Protein AF-M1DDL9-F1 (afdb_monomer_lite)

Radius of gyration: 43.7 Å; chains: 1; bounding box: 112×45×108 Å

Secondary structure (DSSP, 8-state):
-PPPPP------------GGGPPPHHHHHHHHHHHS-HHHHHHHHTTSTT-GGGS-HHHHHHHHHHHHHHHHHHHHHHHHHHHHHHHHHHHHHHHHHHHHHHHHHHHHHHHHHHH-------------------

Structure (mmCIF, N/CA/C/O backbone):
data_AF-M1DDL9-F1
#
_entry.id   AF-M1DDL9-F1
#
loop_
_atom_site.group_PDB
_atom_site.id
_atom_site.type_symbol
_atom_site.label_atom_id
_atom_site.label_alt_id
_atom_site.label_comp_id
_atom_site.label_asym_id
_atom_site.label_entity_id
_atom_site.label_seq_id
_atom_site.pdbx_PDB_ins_code
_atom_site.Cartn_x
_atom_site.Cartn_y
_atom_site.Cartn_z
_atom_site.occupancy
_atom_site.B_iso_or_equiv
_atom_site.auth_seq_id
_atom_site.auth_comp_id
_atom_site.auth_asym_id
_atom_site.auth_atom_id
_atom_site.pdbx_PDB_model_num
ATOM 1 N N . MET A 1 1 ? 27.846 17.374 -31.571 1.00 36.69 1 MET A N 1
ATOM 2 C CA . MET A 1 1 ? 27.664 18.751 -31.069 1.00 36.69 1 MET A CA 1
ATOM 3 C C . MET A 1 1 ? 26.172 18.947 -30.885 1.00 36.69 1 MET A C 1
ATOM 5 O O . MET A 1 1 ? 25.449 18.765 -31.852 1.00 36.69 1 MET A O 1
ATOM 9 N N . LEU A 1 2 ? 25.715 19.150 -29.650 1.00 40.78 2 LEU A N 1
ATOM 10 C CA . LEU A 1 2 ? 24.317 19.473 -29.352 1.00 40.78 2 LEU A CA 1
ATOM 11 C C . LEU A 1 2 ? 24.147 20.982 -29.543 1.00 40.78 2 LEU A C 1
ATOM 13 O O . LEU A 1 2 ? 24.864 21.757 -28.913 1.00 40.78 2 LEU A O 1
ATOM 17 N N . GLU A 1 3 ? 23.252 21.373 -30.444 1.00 38.62 3 GLU A N 1
ATOM 18 C CA . GLU A 1 3 ? 22.849 22.767 -30.659 1.00 38.62 3 GLU A CA 1
ATOM 19 C C . GLU A 1 3 ? 22.204 23.336 -29.375 1.00 38.62 3 GLU A C 1
ATOM 21 O O . GLU A 1 3 ? 21.409 22.633 -28.739 1.00 38.62 3 GLU A O 1
ATOM 26 N N . PRO A 1 4 ? 22.500 24.582 -28.961 1.00 42.75 4 PRO A N 1
ATOM 27 C CA . PRO A 1 4 ? 21.857 25.185 -27.799 1.00 42.75 4 PRO A CA 1
ATOM 28 C C . PRO A 1 4 ? 20.426 25.619 -28.143 1.00 42.75 4 PRO A C 1
ATOM 30 O O . PRO A 1 4 ? 20.206 26.358 -29.101 1.00 42.75 4 PRO A O 1
ATOM 33 N N . CYS A 1 5 ? 19.447 25.210 -27.334 1.00 48.00 5 CYS A N 1
ATOM 34 C CA . CYS A 1 5 ? 18.077 25.712 -27.455 1.00 48.00 5 CYS A CA 1
ATOM 35 C C . CYS A 1 5 ? 18.017 27.223 -27.144 1.00 48.00 5 CYS A C 1
ATOM 37 O O . CYS A 1 5 ? 18.635 27.658 -26.167 1.00 48.00 5 CYS A O 1
ATOM 39 N N . PRO A 1 6 ? 17.250 28.031 -27.904 1.00 56.31 6 PRO A N 1
ATOM 40 C CA . PRO A 1 6 ? 17.093 29.451 -27.620 1.00 56.31 6 PRO A CA 1
ATOM 41 C C . PRO A 1 6 ? 16.339 29.636 -26.304 1.00 56.31 6 PRO A C 1
ATOM 43 O O . PRO A 1 6 ? 15.213 29.161 -26.146 1.00 56.31 6 PRO A O 1
ATOM 46 N N . SER A 1 7 ? 16.955 30.356 -25.370 1.00 57.72 7 SER A N 1
ATOM 47 C CA . SER A 1 7 ? 16.351 30.787 -24.114 1.00 57.72 7 SER A CA 1
ATOM 48 C C . SER A 1 7 ? 15.100 31.633 -24.384 1.00 57.72 7 SER A C 1
ATOM 50 O O . SER A 1 7 ? 15.199 32.835 -24.637 1.00 57.72 7 SER A O 1
ATOM 52 N N . HIS A 1 8 ? 13.919 31.011 -24.345 1.00 53.88 8 HIS A N 1
ATOM 53 C CA . HIS A 1 8 ? 12.653 31.736 -24.321 1.00 53.88 8 HIS A CA 1
ATOM 54 C C . HIS A 1 8 ? 12.467 32.352 -22.934 1.00 53.88 8 HIS A C 1
ATOM 56 O O . HIS A 1 8 ? 12.572 31.669 -21.915 1.00 53.88 8 HIS A O 1
ATOM 62 N N . GLY A 1 9 ? 12.234 33.664 -22.912 1.00 47.06 9 GLY A N 1
ATOM 63 C CA . GLY A 1 9 ? 12.012 34.433 -21.696 1.00 47.06 9 GLY A CA 1
ATOM 64 C C . GLY A 1 9 ? 10.867 33.862 -20.860 1.00 47.06 9 GLY A C 1
ATOM 65 O O . GLY A 1 9 ? 9.800 33.538 -21.384 1.00 47.06 9 GLY A O 1
ATOM 66 N N . MET A 1 10 ? 11.106 33.763 -19.551 1.00 51.19 10 MET A N 1
ATOM 67 C CA . MET A 1 10 ? 10.105 33.422 -18.544 1.00 51.19 10 MET A CA 1
ATOM 68 C C . MET A 1 10 ? 8.994 34.473 -18.556 1.00 51.19 10 MET A C 1
ATOM 70 O O . MET A 1 10 ? 9.119 35.544 -17.970 1.00 51.19 10 MET A O 1
ATOM 74 N N . THR A 1 11 ? 7.899 34.155 -19.236 1.00 47.28 11 THR A N 1
ATOM 75 C CA . THR A 1 11 ? 6.598 34.763 -18.973 1.00 47.28 11 THR A CA 1
ATOM 76 C C . THR A 1 11 ? 5.618 33.646 -18.670 1.00 47.28 11 THR A C 1
ATOM 78 O O . THR A 1 11 ? 5.681 32.574 -19.268 1.00 47.28 11 THR A O 1
ATOM 81 N N . ASP A 1 12 ? 4.790 33.925 -17.673 1.00 53.91 12 ASP A N 1
ATOM 82 C CA . ASP A 1 12 ? 3.895 33.065 -16.904 1.00 53.91 12 ASP A CA 1
ATOM 83 C C . ASP A 1 12 ? 2.870 32.321 -17.781 1.00 53.91 12 ASP A C 1
ATOM 85 O O . ASP A 1 12 ? 1.691 32.665 -17.869 1.00 53.91 12 ASP A O 1
ATOM 89 N N . LYS A 1 13 ? 3.348 31.318 -18.516 1.00 45.84 13 LYS A N 1
ATOM 90 C CA . LYS A 1 13 ? 2.533 30.389 -19.287 1.00 45.84 13 LYS A CA 1
ATOM 91 C C . LYS A 1 13 ? 2.699 29.018 -18.661 1.00 45.84 13 LYS A C 1
ATOM 93 O O . LYS A 1 13 ? 3.818 28.525 -18.535 1.00 45.84 13 LYS A O 1
ATOM 98 N N . VAL A 1 14 ? 1.561 28.438 -18.274 1.00 50.94 14 VAL A N 1
ATOM 99 C CA . VAL A 1 14 ? 1.378 27.009 -17.995 1.00 50.94 14 VAL A CA 1
ATOM 100 C C . VAL A 1 14 ? 2.317 26.233 -18.909 1.00 50.94 14 VAL A C 1
ATOM 102 O O . VAL A 1 14 ? 2.222 26.379 -20.127 1.00 50.94 14 VAL A O 1
ATOM 105 N N . LEU A 1 15 ? 3.270 25.511 -18.315 1.00 52.81 15 LEU A N 1
ATOM 106 C CA . LEU A 1 15 ? 4.279 24.745 -19.038 1.00 52.81 15 LEU A CA 1
ATOM 107 C C . LEU A 1 15 ? 3.561 23.749 -19.949 1.00 52.81 15 LEU A C 1
ATOM 109 O O . LEU A 1 15 ? 3.151 22.679 -19.507 1.00 52.81 15 LEU A O 1
ATOM 113 N N . GLU A 1 16 ? 3.366 24.129 -21.208 1.00 50.91 16 GLU A N 1
ATOM 114 C CA . GLU A 1 16 ? 2.853 23.237 -22.232 1.00 50.91 16 GLU A CA 1
ATOM 115 C C . GLU A 1 16 ? 3.930 22.159 -22.445 1.00 50.91 16 GLU A C 1
ATOM 117 O O . GLU A 1 16 ? 5.080 22.504 -22.750 1.00 50.91 16 GLU A O 1
ATOM 122 N N . PRO A 1 17 ? 3.635 20.866 -22.215 1.00 50.09 17 PRO A N 1
ATOM 123 C CA . PRO A 1 17 ? 4.633 19.819 -22.370 1.00 50.09 17 PRO A CA 1
ATOM 124 C C . PRO A 1 17 ? 5.146 19.798 -23.813 1.00 50.09 17 PRO A C 1
ATOM 126 O O . PRO A 1 17 ? 4.380 19.592 -24.754 1.00 50.09 17 PRO A O 1
ATOM 129 N N . CYS A 1 18 ? 6.452 20.001 -24.004 1.00 56.41 18 CYS A N 1
ATOM 130 C CA . CYS A 1 18 ? 7.090 19.881 -25.312 1.00 56.41 18 CYS A CA 1
ATOM 131 C C . CYS A 1 18 ? 7.007 18.428 -25.811 1.00 56.41 18 CYS A C 1
ATOM 133 O O . CYS A 1 18 ? 7.880 17.612 -25.524 1.00 56.41 18 CYS A O 1
ATOM 135 N N . LEU A 1 19 ? 5.984 18.123 -26.615 1.00 54.06 19 LEU A N 1
ATOM 136 C CA . LEU A 1 19 ? 5.793 16.828 -27.288 1.00 54.06 19 LEU A CA 1
ATOM 137 C C . LEU A 1 19 ? 6.964 16.434 -28.212 1.00 54.06 19 LEU A C 1
ATOM 139 O O . LEU A 1 19 ? 7.109 15.261 -28.541 1.00 54.06 19 LEU A O 1
ATOM 143 N N . SER A 1 20 ? 7.820 17.382 -28.610 1.00 56.16 20 SER A N 1
ATOM 144 C CA . SER A 1 20 ? 9.009 17.128 -29.440 1.00 56.16 20 SER A CA 1
ATOM 145 C C . SER A 1 20 ? 10.254 16.693 -28.655 1.00 56.16 20 SER A C 1
ATOM 147 O O . SER A 1 20 ? 11.219 16.242 -29.264 1.00 56.16 20 SER A O 1
ATOM 149 N N . HIS A 1 21 ? 10.240 16.815 -27.322 1.00 60.94 21 HIS A N 1
ATOM 150 C CA . HIS A 1 21 ? 11.353 16.479 -26.423 1.00 60.94 21 HIS A CA 1
ATOM 151 C C . HIS A 1 21 ? 10.870 15.601 -25.258 1.00 60.94 21 HIS A C 1
ATOM 153 O O . HIS A 1 21 ? 11.215 15.835 -24.098 1.00 60.94 21 HIS A O 1
ATOM 159 N N . GLY A 1 22 ? 10.032 14.605 -25.557 1.00 69.62 22 GLY A N 1
ATOM 160 C CA . GLY A 1 22 ? 9.555 13.649 -24.560 1.00 69.62 22 GLY A CA 1
ATOM 161 C C . GLY A 1 22 ? 10.722 12.954 -23.855 1.00 69.62 22 GLY A C 1
ATOM 162 O O . GLY A 1 22 ? 11.659 12.475 -24.498 1.00 69.62 22 GLY A O 1
ATOM 163 N N . MET A 1 23 ? 10.680 12.910 -22.523 1.00 81.81 23 MET A N 1
ATOM 164 C CA . MET A 1 23 ? 11.604 12.088 -21.750 1.00 81.81 23 MET A CA 1
ATOM 165 C C . MET A 1 23 ? 11.367 10.628 -22.132 1.00 81.81 23 MET A C 1
ATOM 167 O O . MET A 1 23 ? 10.237 10.154 -22.077 1.00 81.81 23 MET A O 1
ATOM 171 N N . THR A 1 24 ? 12.422 9.925 -22.543 1.00 89.69 24 THR A N 1
ATOM 172 C CA . THR A 1 24 ? 12.307 8.488 -22.822 1.00 89.69 24 THR A CA 1
ATOM 173 C C . THR A 1 24 ? 11.958 7.744 -21.539 1.00 89.69 24 THR A C 1
ATOM 175 O O . THR A 1 24 ? 12.425 8.130 -20.465 1.00 89.69 24 THR A O 1
ATOM 178 N N . ASP A 1 25 ? 11.213 6.647 -21.640 1.00 89.94 25 ASP A N 1
ATOM 179 C CA . ASP A 1 25 ? 10.849 5.838 -20.473 1.00 89.94 25 ASP A CA 1
ATOM 180 C C . ASP A 1 25 ? 12.075 5.409 -19.667 1.00 89.94 25 ASP A C 1
ATOM 182 O O . ASP A 1 25 ? 12.082 5.458 -18.441 1.00 89.94 25 ASP A O 1
ATOM 186 N N . LYS A 1 26 ? 13.171 5.089 -20.363 1.00 90.44 26 LYS A N 1
ATOM 187 C CA . LYS A 1 26 ? 14.463 4.801 -19.741 1.00 90.44 26 LYS A CA 1
ATOM 188 C C . LYS A 1 26 ? 14.980 5.976 -18.906 1.00 90.44 26 LYS A C 1
ATOM 190 O O . LYS A 1 26 ? 15.388 5.770 -17.768 1.00 90.44 26 LYS A O 1
ATOM 195 N N . ALA A 1 27 ? 14.958 7.195 -19.442 1.00 91.25 27 ALA A N 1
ATOM 196 C CA . ALA A 1 27 ? 15.382 8.380 -18.697 1.00 91.25 27 ALA A CA 1
ATOM 197 C C . ALA A 1 27 ? 14.470 8.643 -17.485 1.00 91.25 27 ALA A C 1
ATOM 199 O O . ALA A 1 27 ? 14.956 8.999 -16.414 1.00 91.25 27 ALA A O 1
ATOM 200 N N . LEU A 1 28 ? 13.167 8.398 -17.624 1.00 90.75 28 LEU A N 1
ATOM 201 C CA . LEU A 1 28 ? 12.181 8.529 -16.549 1.00 90.75 28 LEU A CA 1
ATOM 202 C C . LEU A 1 28 ? 12.453 7.517 -15.421 1.00 90.75 28 LEU A C 1
ATOM 204 O O . LEU A 1 28 ? 12.520 7.878 -14.244 1.00 90.75 28 LEU A O 1
ATOM 208 N N . MET A 1 29 ? 12.719 6.268 -15.800 1.00 93.31 29 MET A N 1
ATOM 209 C CA . MET A 1 29 ? 13.117 5.176 -14.914 1.00 93.31 29 MET A CA 1
ATOM 210 C C . MET A 1 29 ? 14.445 5.446 -14.200 1.00 93.31 29 MET A C 1
ATOM 212 O O . MET A 1 29 ? 14.549 5.246 -12.989 1.00 93.31 29 MET A O 1
ATOM 216 N N . GLU A 1 30 ? 15.452 5.949 -14.913 1.00 94.25 30 GLU A N 1
ATOM 217 C CA . GLU A 1 30 ? 16.741 6.343 -14.335 1.00 94.25 30 GLU A CA 1
ATOM 218 C C . GLU A 1 30 ? 16.587 7.500 -13.340 1.00 94.25 30 GLU A C 1
ATOM 220 O O . GLU A 1 30 ? 17.166 7.456 -12.250 1.00 94.25 30 GLU A O 1
ATOM 225 N N . CYS A 1 31 ? 15.774 8.509 -13.668 1.00 93.12 31 CYS A N 1
ATOM 226 C CA . CYS A 1 31 ? 15.450 9.612 -12.766 1.00 93.12 31 CYS A CA 1
ATOM 227 C C . CYS A 1 31 ? 14.780 9.112 -11.480 1.00 93.12 31 CYS A C 1
ATOM 229 O O . CYS A 1 31 ? 15.225 9.473 -10.386 1.00 93.12 31 CYS A O 1
ATOM 231 N N . PHE A 1 32 ? 13.764 8.251 -11.599 1.00 90.88 32 PHE A N 1
ATOM 232 C CA . PHE A 1 32 ? 13.101 7.626 -10.453 1.00 90.88 32 PHE A CA 1
ATOM 233 C C . PHE A 1 32 ? 14.099 6.839 -9.595 1.00 90.88 32 PHE A C 1
ATOM 235 O O . PHE A 1 32 ? 14.241 7.109 -8.402 1.00 90.88 32 PHE A O 1
ATOM 242 N N . TYR A 1 33 ? 14.859 5.929 -10.208 1.00 93.50 33 TYR A N 1
ATOM 243 C CA . TYR A 1 33 ? 15.809 5.056 -9.519 1.00 93.50 33 TYR A CA 1
ATOM 244 C C . TYR A 1 33 ? 16.935 5.836 -8.821 1.00 93.50 33 TYR A C 1
ATOM 246 O O . TYR A 1 33 ? 17.344 5.492 -7.711 1.00 93.50 33 TYR A O 1
ATOM 254 N N . ARG A 1 34 ? 17.408 6.937 -9.422 1.00 95.31 34 ARG A N 1
ATOM 255 C CA . ARG A 1 34 ? 18.393 7.839 -8.804 1.00 95.31 34 ARG A CA 1
ATOM 256 C C . ARG A 1 34 ? 17.828 8.573 -7.588 1.00 95.31 34 ARG A C 1
ATOM 258 O O . ARG A 1 34 ? 18.575 8.824 -6.643 1.00 95.31 34 ARG A O 1
ATOM 265 N N . GLY A 1 35 ? 16.535 8.896 -7.607 1.00 95.44 35 GLY A N 1
ATOM 266 C CA . GLY A 1 35 ? 15.817 9.483 -6.475 1.00 95.44 35 GLY A CA 1
ATOM 267 C C . GLY A 1 35 ? 15.640 8.522 -5.294 1.00 95.44 35 GLY A C 1
ATOM 268 O O . GLY A 1 35 ? 15.413 8.965 -4.169 1.00 95.44 35 GLY A O 1
ATOM 269 N N . LEU A 1 36 ? 15.788 7.211 -5.510 1.00 92.94 36 LEU A N 1
ATOM 270 C CA . LEU A 1 36 ? 15.678 6.217 -4.448 1.00 92.94 36 LEU A CA 1
ATOM 271 C C . LEU A 1 36 ? 16.928 6.192 -3.552 1.00 92.94 36 LEU A C 1
ATOM 273 O O . LEU A 1 36 ? 18.080 6.154 -4.005 1.00 92.94 36 LEU A O 1
ATOM 277 N N . GLY A 1 37 ? 16.701 6.110 -2.240 1.00 96.00 37 GLY A N 1
ATOM 278 C CA . GLY A 1 37 ? 17.751 5.782 -1.275 1.00 96.00 37 GLY A CA 1
ATOM 279 C C . GLY A 1 37 ? 18.264 4.340 -1.449 1.00 96.00 37 GLY A C 1
ATOM 280 O O . GLY A 1 37 ? 17.551 3.509 -2.015 1.00 96.00 37 GLY A O 1
ATOM 281 N N . PRO A 1 38 ? 19.461 3.994 -0.932 1.00 94.38 38 PRO A N 1
ATOM 282 C CA . PRO A 1 38 ? 20.065 2.667 -1.121 1.00 94.38 38 PRO A CA 1
ATOM 283 C C . PRO A 1 38 ? 19.156 1.503 -0.700 1.00 94.38 38 PRO A C 1
ATOM 285 O O . PRO A 1 38 ? 19.053 0.501 -1.404 1.00 94.38 38 PRO A O 1
ATOM 288 N N . LYS A 1 39 ? 18.438 1.662 0.419 1.00 95.62 39 LYS A N 1
ATOM 289 C CA . LYS A 1 39 ? 17.472 0.669 0.905 1.00 95.62 39 LYS A CA 1
ATOM 290 C C . LYS A 1 39 ? 16.318 0.458 -0.080 1.00 95.62 39 LYS A C 1
ATOM 292 O O . LYS A 1 39 ? 15.973 -0.679 -0.376 1.00 95.62 39 LYS A O 1
ATOM 297 N N . ASN A 1 40 ? 15.746 1.543 -0.600 1.00 93.50 40 ASN A N 1
ATOM 298 C CA . ASN A 1 40 ? 14.609 1.475 -1.517 1.00 93.50 40 ASN A CA 1
ATOM 299 C C . ASN A 1 40 ? 15.020 0.927 -2.886 1.00 93.50 40 ASN A C 1
ATOM 301 O O . ASN A 1 40 ? 14.239 0.206 -3.490 1.00 93.50 40 ASN A O 1
ATOM 305 N N . ARG A 1 41 ? 16.251 1.199 -3.343 1.00 93.88 41 ARG A N 1
ATOM 306 C CA . ARG A 1 41 ? 16.806 0.556 -4.544 1.00 93.88 41 ARG A CA 1
ATOM 307 C C . ARG A 1 41 ? 16.895 -0.956 -4.385 1.00 93.88 41 ARG A C 1
ATOM 309 O O . ARG A 1 41 ? 16.381 -1.670 -5.229 1.00 93.88 41 ARG A O 1
ATOM 316 N N . SER A 1 42 ? 17.448 -1.429 -3.266 1.00 94.06 42 SER A N 1
ATOM 317 C CA . SER A 1 42 ? 17.530 -2.868 -2.971 1.00 94.06 42 SER A CA 1
ATOM 318 C C . SER A 1 42 ? 16.152 -3.546 -2.985 1.00 94.06 42 SER A C 1
ATOM 320 O O . SER A 1 42 ? 15.985 -4.589 -3.609 1.00 94.06 42 SER A O 1
ATOM 322 N N . ILE A 1 43 ? 15.141 -2.916 -2.374 1.00 92.69 43 ILE A N 1
ATOM 323 C CA . ILE A 1 43 ? 13.758 -3.425 -2.382 1.00 92.69 43 ILE A CA 1
ATOM 324 C C . ILE A 1 43 ? 13.177 -3.435 -3.800 1.00 92.69 43 ILE A C 1
ATOM 326 O O . ILE A 1 43 ? 12.533 -4.405 -4.184 1.00 92.69 43 ILE A O 1
ATOM 330 N N . ALA A 1 44 ? 13.397 -2.368 -4.569 1.00 91.31 44 ALA A N 1
ATOM 331 C CA . ALA A 1 44 ? 12.876 -2.260 -5.925 1.00 91.31 44 ALA A CA 1
ATOM 332 C C . ALA A 1 44 ? 13.540 -3.271 -6.878 1.00 91.31 44 ALA A C 1
ATOM 334 O O . ALA A 1 44 ? 12.863 -3.799 -7.752 1.00 91.31 44 ALA A O 1
ATOM 335 N N . ASP A 1 45 ? 14.827 -3.584 -6.688 1.00 94.19 45 ASP A N 1
ATOM 336 C CA . ASP A 1 45 ? 15.572 -4.550 -7.507 1.00 94.19 45 ASP A CA 1
ATOM 337 C C . ASP A 1 45 ? 15.287 -6.012 -7.141 1.00 94.19 45 ASP A C 1
ATOM 339 O O . ASP A 1 45 ? 15.346 -6.877 -8.009 1.00 94.19 45 ASP A O 1
ATOM 343 N N . GLN A 1 46 ? 14.947 -6.305 -5.882 1.00 94.50 46 GLN A N 1
ATOM 344 C CA . GLN A 1 46 ? 14.631 -7.657 -5.408 1.00 94.50 46 GLN A CA 1
ATOM 345 C C . GLN A 1 46 ? 13.642 -8.453 -6.295 1.00 94.50 46 GLN A C 1
ATOM 347 O O . GLN A 1 46 ? 13.907 -9.633 -6.538 1.00 94.50 46 GLN A O 1
ATOM 352 N N . PRO A 1 47 ? 12.523 -7.883 -6.784 1.00 92.94 47 PRO A N 1
ATOM 353 C CA . PRO A 1 47 ? 11.584 -8.589 -7.661 1.00 92.94 47 PRO A CA 1
ATOM 354 C C . PRO A 1 47 ? 12.096 -8.820 -9.092 1.00 92.94 47 PRO A C 1
ATOM 356 O O . PRO A 1 47 ? 11.509 -9.631 -9.807 1.00 92.94 47 PRO A O 1
ATOM 359 N N . PHE A 1 48 ? 13.169 -8.151 -9.531 1.00 94.12 48 PHE A N 1
ATOM 360 C CA . PHE A 1 48 ? 13.629 -8.190 -10.920 1.00 94.12 48 PHE A CA 1
ATOM 361 C C . PHE A 1 48 ? 15.040 -8.759 -11.036 1.00 94.12 48 PHE A C 1
ATOM 363 O O . PHE A 1 48 ? 16.025 -8.164 -10.600 1.00 94.12 48 PHE A O 1
ATOM 370 N N . THR A 1 49 ? 15.175 -9.897 -11.718 1.00 92.56 49 THR A N 1
ATOM 371 C CA . THR A 1 49 ? 16.504 -10.402 -12.083 1.00 92.56 49 THR A CA 1
ATOM 372 C C . THR A 1 49 ? 17.193 -9.396 -13.009 1.00 92.56 49 THR A C 1
ATOM 374 O O . THR A 1 49 ? 16.674 -9.070 -14.074 1.00 92.56 49 THR A O 1
ATOM 377 N N . GLY A 1 50 ? 18.351 -8.884 -12.586 1.00 91.44 50 GLY A N 1
ATOM 378 C CA . GLY A 1 50 ? 19.074 -7.817 -13.287 1.00 91.44 50 GLY A CA 1
ATOM 379 C C . GLY A 1 50 ? 18.703 -6.396 -12.848 1.00 91.44 50 GLY A C 1
ATOM 380 O O . GLY A 1 50 ? 19.355 -5.460 -13.287 1.00 91.44 50 GLY A O 1
ATOM 381 N N . GLY A 1 51 ? 17.730 -6.224 -11.950 1.00 93.69 51 GLY A N 1
ATOM 382 C CA . GLY A 1 51 ? 17.333 -4.926 -11.407 1.00 93.69 51 GLY A CA 1
ATOM 383 C C . GLY A 1 51 ? 16.310 -4.169 -12.256 1.00 93.69 51 GLY A C 1
ATOM 384 O O . GLY A 1 51 ? 16.020 -4.508 -13.405 1.00 93.69 51 GLY A O 1
ATOM 385 N N . VAL A 1 52 ? 15.760 -3.115 -11.660 1.00 94.00 52 VAL A N 1
ATOM 386 C CA . VAL A 1 52 ? 14.633 -2.325 -12.182 1.00 94.00 52 VAL A CA 1
ATOM 387 C C . VAL A 1 52 ? 14.943 -1.662 -13.520 1.00 94.00 52 VAL A C 1
ATOM 389 O O . VAL A 1 52 ? 14.100 -1.637 -14.411 1.00 94.00 52 VAL A O 1
ATOM 392 N N . LEU A 1 53 ? 16.162 -1.143 -13.685 1.00 94.38 53 LEU A N 1
ATOM 393 C CA . LEU A 1 53 ? 16.564 -0.404 -14.889 1.00 94.38 53 LEU A CA 1
ATOM 394 C C . LEU A 1 53 ? 16.711 -1.285 -16.138 1.00 94.38 53 LEU A C 1
ATOM 396 O O . LEU A 1 53 ? 16.845 -0.762 -17.242 1.00 94.38 53 LEU A O 1
ATOM 400 N N . HIS A 1 54 ? 16.697 -2.609 -15.971 1.00 94.75 54 HIS A N 1
ATOM 401 C CA . HIS A 1 54 ? 16.762 -3.568 -17.073 1.00 94.75 54 HIS A CA 1
ATOM 402 C C . HIS A 1 54 ? 15.381 -4.026 -17.555 1.00 94.75 54 HIS A C 1
ATOM 404 O O . HIS A 1 54 ? 15.299 -4.784 -18.521 1.00 94.75 54 HIS A O 1
ATOM 410 N N . GLN A 1 55 ? 14.309 -3.586 -16.898 1.00 95.12 55 GLN A N 1
ATOM 411 C CA . GLN A 1 55 ? 12.948 -3.991 -17.220 1.00 95.12 55 GLN A CA 1
ATOM 412 C C . GLN A 1 55 ? 12.251 -2.969 -18.126 1.00 95.12 55 GLN A C 1
ATOM 414 O O . GLN A 1 55 ? 12.574 -1.779 -18.072 1.00 95.12 55 GLN A O 1
ATOM 419 N N . PRO A 1 56 ? 11.269 -3.405 -18.937 1.00 94.94 56 PRO A N 1
ATOM 420 C CA . PRO A 1 56 ? 10.371 -2.490 -19.631 1.00 94.94 56 PRO A CA 1
ATOM 421 C C . PRO A 1 56 ? 9.629 -1.591 -18.638 1.00 94.94 56 PRO A C 1
ATOM 423 O O . PRO A 1 56 ? 9.279 -2.024 -17.535 1.00 94.94 56 PRO A O 1
ATOM 426 N N . TYR A 1 57 ? 9.358 -0.352 -19.038 1.00 93.00 57 TYR A N 1
ATOM 427 C CA . TYR A 1 57 ? 8.711 0.631 -18.172 1.00 93.00 57 TYR A CA 1
ATOM 428 C C . TYR A 1 57 ? 7.335 0.175 -17.701 1.00 93.00 57 TYR A C 1
ATOM 430 O O . TYR A 1 57 ? 7.033 0.275 -16.516 1.00 93.00 57 TYR A O 1
ATOM 438 N N . GLU A 1 58 ? 6.538 -0.408 -18.591 1.00 95.25 58 GLU A N 1
ATOM 439 C CA . GLU A 1 58 ? 5.189 -0.878 -18.290 1.00 95.25 58 GLU A CA 1
ATOM 440 C C . GLU A 1 58 ? 5.204 -1.957 -17.204 1.00 95.25 58 GLU A C 1
ATOM 442 O O . GLU A 1 58 ? 4.324 -1.997 -16.347 1.00 95.25 58 GLU A O 1
ATOM 447 N N . VAL A 1 59 ? 6.225 -2.819 -17.202 1.00 94.88 59 VAL A N 1
ATOM 448 C CA . VAL A 1 59 ? 6.390 -3.862 -16.182 1.00 94.88 59 VAL A CA 1
ATOM 449 C C . VAL A 1 59 ? 6.653 -3.232 -14.818 1.00 94.88 59 VAL A C 1
ATOM 451 O O . VAL A 1 59 ? 6.039 -3.635 -13.830 1.00 94.88 59 VAL A O 1
ATOM 454 N N . VAL A 1 60 ? 7.529 -2.226 -14.752 1.00 93.81 60 VAL A N 1
ATOM 455 C CA . VAL A 1 60 ? 7.841 -1.567 -13.480 1.00 93.81 60 VAL A CA 1
ATOM 456 C C . VAL A 1 60 ? 6.697 -0.678 -13.005 1.00 93.81 60 VAL A C 1
ATOM 458 O O . VAL A 1 60 ? 6.384 -0.698 -11.818 1.00 93.81 60 VAL A O 1
ATOM 461 N N . ALA A 1 61 ? 6.037 0.051 -13.902 1.00 94.00 61 ALA A N 1
ATOM 462 C CA . ALA A 1 61 ? 4.877 0.873 -13.572 1.00 94.00 61 ALA A CA 1
ATOM 463 C C . ALA A 1 61 ? 3.758 0.019 -12.958 1.00 94.00 61 ALA A C 1
ATOM 465 O O . ALA A 1 61 ? 3.339 0.277 -11.831 1.00 94.00 61 ALA A O 1
ATOM 466 N N . ASN A 1 62 ? 3.380 -1.078 -13.625 1.00 95.75 62 ASN A N 1
ATOM 467 C CA . ASN A 1 62 ? 2.369 -2.007 -13.113 1.00 95.75 62 ASN A CA 1
ATOM 468 C C . ASN A 1 62 ? 2.769 -2.619 -11.762 1.00 95.75 62 ASN A C 1
ATOM 470 O O . ASN A 1 62 ? 1.927 -2.814 -10.886 1.00 95.75 62 ASN A O 1
ATOM 474 N N . PHE A 1 63 ? 4.056 -2.925 -11.576 1.00 93.69 63 PHE A N 1
ATOM 475 C CA . PHE A 1 63 ? 4.558 -3.431 -10.303 1.00 93.69 63 PHE A CA 1
ATOM 476 C C . PHE A 1 63 ? 4.436 -2.391 -9.178 1.00 93.69 63 PHE A C 1
ATOM 478 O O . PHE A 1 63 ? 3.966 -2.722 -8.088 1.00 93.69 63 PHE A O 1
ATOM 485 N N . LEU A 1 64 ? 4.820 -1.136 -9.435 1.00 93.00 64 LEU A N 1
ATOM 486 C CA . LEU A 1 64 ? 4.713 -0.045 -8.464 1.00 93.00 64 LEU A CA 1
ATOM 487 C C . LEU A 1 64 ? 3.254 0.259 -8.107 1.00 93.00 64 LEU A C 1
ATOM 489 O O . LEU A 1 64 ? 2.947 0.419 -6.925 1.00 93.00 64 LEU A O 1
ATOM 493 N N . ASP A 1 65 ? 2.352 0.262 -9.088 1.00 96.12 65 ASP A N 1
ATOM 494 C CA . ASP A 1 65 ? 0.913 0.405 -8.848 1.00 96.12 65 ASP A CA 1
ATOM 495 C C . ASP A 1 65 ? 0.392 -0.731 -7.956 1.00 96.12 65 ASP A C 1
ATOM 497 O O . ASP A 1 65 ? -0.301 -0.490 -6.964 1.00 96.12 65 ASP A O 1
ATOM 501 N N . GLY A 1 66 ? 0.815 -1.970 -8.229 1.00 95.94 66 GLY A N 1
ATOM 502 C CA . GLY A 1 66 ? 0.507 -3.125 -7.387 1.00 95.94 66 GLY A CA 1
ATOM 503 C C . GLY A 1 66 ? 1.006 -2.974 -5.945 1.00 95.94 66 GLY A C 1
ATOM 504 O O . GLY A 1 66 ? 0.278 -3.291 -5.004 1.00 95.94 66 GLY A O 1
ATOM 505 N N . MET A 1 67 ? 2.217 -2.442 -5.741 1.00 93.69 67 MET A N 1
ATOM 506 C CA . MET A 1 67 ? 2.743 -2.160 -4.398 1.00 93.69 67 MET A CA 1
ATOM 507 C C . MET A 1 67 ? 1.917 -1.106 -3.657 1.00 93.69 67 MET A C 1
ATOM 509 O O . MET A 1 67 ? 1.692 -1.240 -2.452 1.00 93.69 67 MET A O 1
ATOM 513 N N . VAL A 1 68 ? 1.476 -0.056 -4.353 1.00 95.38 68 VAL A N 1
ATOM 514 C CA . VAL A 1 68 ? 0.638 0.997 -3.766 1.00 95.38 68 VAL A CA 1
ATOM 515 C C . VAL A 1 68 ? -0.693 0.417 -3.293 1.00 95.38 68 VAL A C 1
ATOM 517 O O . VAL A 1 68 ? -1.105 0.692 -2.164 1.00 95.38 68 VAL A O 1
ATOM 520 N N . GLU A 1 69 ? -1.343 -0.415 -4.107 1.00 97.50 69 GLU A N 1
ATOM 521 C CA . GLU A 1 69 ? -2.599 -1.068 -3.724 1.00 97.50 69 GLU A CA 1
ATOM 522 C C . GLU A 1 69 ? -2.411 -2.055 -2.565 1.00 97.50 69 GLU A C 1
ATOM 524 O O . GLU A 1 69 ? -3.152 -1.991 -1.581 1.00 97.50 69 GLU A O 1
ATOM 529 N N . ALA A 1 70 ? -1.363 -2.883 -2.601 1.00 96.38 70 ALA A N 1
ATOM 530 C CA . ALA A 1 70 ? -1.038 -3.791 -1.502 1.00 96.38 70 ALA A CA 1
ATOM 531 C C . ALA A 1 70 ? -0.773 -3.040 -0.184 1.00 96.38 70 ALA A C 1
ATOM 533 O O . ALA A 1 70 ? -1.201 -3.478 0.884 1.00 96.38 70 ALA A O 1
ATOM 534 N N . ASN A 1 71 ? -0.109 -1.879 -0.238 1.00 95.75 71 ASN A N 1
ATOM 535 C CA . ASN A 1 71 ? 0.131 -1.052 0.942 1.00 95.75 71 ASN A CA 1
ATOM 536 C C . ASN A 1 71 ? -1.171 -0.459 1.511 1.00 95.75 71 ASN A C 1
ATOM 538 O O . ASN A 1 71 ? -1.367 -0.460 2.726 1.00 95.75 71 ASN A O 1
ATOM 542 N N . LYS A 1 72 ? -2.090 -0.002 0.648 1.00 97.81 72 LYS A N 1
ATOM 543 C CA . LYS A 1 72 ? -3.424 0.462 1.074 1.00 97.81 72 LYS A CA 1
ATOM 544 C C . LYS A 1 72 ? -4.211 -0.659 1.751 1.00 97.81 72 LYS A C 1
ATOM 546 O O . LYS A 1 72 ? -4.861 -0.422 2.768 1.00 97.81 72 LYS A O 1
ATOM 551 N N . GLU A 1 73 ? -4.169 -1.869 1.201 1.00 98.06 73 GLU A N 1
ATOM 552 C CA . GLU A 1 73 ? -4.835 -3.032 1.791 1.00 98.06 73 GLU A CA 1
ATOM 553 C C . GLU A 1 73 ? -4.223 -3.408 3.147 1.00 98.06 73 GLU A C 1
ATOM 555 O O . GLU A 1 73 ? -4.951 -3.582 4.126 1.00 98.06 73 GLU A O 1
ATOM 560 N N . ALA A 1 74 ? -2.891 -3.447 3.238 1.00 97.75 74 ALA A N 1
ATOM 561 C CA . ALA A 1 74 ? -2.181 -3.724 4.482 1.00 97.75 74 ALA A CA 1
ATOM 562 C C . ALA A 1 74 ? -2.502 -2.694 5.577 1.00 97.75 74 ALA A C 1
ATOM 564 O O . ALA A 1 74 ? -2.727 -3.073 6.728 1.00 97.75 74 ALA A O 1
ATOM 565 N N . GLN A 1 75 ? -2.586 -1.406 5.223 1.00 98.25 75 GLN A N 1
ATOM 566 C CA . GLN A 1 75 ? -2.984 -0.353 6.156 1.00 98.25 75 GLN A CA 1
ATOM 567 C C . GLN A 1 75 ? -4.412 -0.569 6.671 1.00 98.25 75 GLN A C 1
ATOM 569 O O . GLN A 1 75 ? -4.628 -0.576 7.882 1.00 98.25 75 GLN A O 1
ATOM 574 N N . LYS A 1 76 ? -5.376 -0.805 5.772 1.00 98.19 76 LYS A N 1
ATOM 575 C CA . LYS A 1 76 ? -6.771 -1.077 6.159 1.00 98.19 76 LYS A CA 1
ATOM 576 C C . LYS A 1 76 ? -6.878 -2.293 7.072 1.00 98.19 76 LYS A C 1
ATOM 578 O O . LYS A 1 76 ? -7.636 -2.266 8.035 1.00 98.19 76 LYS A O 1
ATOM 583 N N . LYS A 1 77 ? -6.122 -3.355 6.781 1.00 98.31 77 LYS A N 1
ATOM 584 C CA . LYS A 1 77 ? -6.076 -4.554 7.620 1.00 98.31 77 LYS A CA 1
ATOM 585 C C . LYS A 1 77 ? -5.560 -4.230 9.022 1.00 98.31 77 LYS A C 1
ATOM 587 O O . LYS A 1 77 ? -6.196 -4.608 9.995 1.00 98.31 77 LYS A O 1
ATOM 592 N N . HIS A 1 78 ? -4.462 -3.485 9.123 1.00 98.19 78 HIS A N 1
ATOM 593 C CA . HIS A 1 78 ? -3.911 -3.069 10.411 1.00 98.19 78 HIS A CA 1
ATOM 594 C C . HIS A 1 78 ? -4.898 -2.206 11.221 1.00 98.19 78 HIS A C 1
ATOM 596 O O . HIS A 1 78 ? -5.056 -2.406 12.424 1.00 98.19 78 HIS A O 1
ATOM 602 N N . GLU A 1 79 ? -5.590 -1.267 10.570 1.00 98.50 79 GLU A N 1
ATOM 603 C CA . GLU A 1 79 ? -6.642 -0.457 11.203 1.00 98.50 79 GLU A CA 1
ATOM 604 C C . GLU A 1 79 ? -7.810 -1.325 11.701 1.00 98.50 79 GLU A C 1
ATOM 606 O O . GLU A 1 79 ? -8.285 -1.141 12.824 1.00 98.50 79 GLU A O 1
ATOM 611 N N . TRP A 1 80 ? -8.232 -2.312 10.905 1.00 98.62 80 TRP A N 1
ATOM 612 C CA . TRP A 1 80 ? -9.248 -3.289 11.300 1.00 98.62 80 TRP A CA 1
ATOM 613 C C . TRP A 1 80 ? -8.815 -4.143 12.490 1.00 98.62 80 TRP A C 1
ATOM 615 O O . TRP A 1 80 ? -9.585 -4.285 13.439 1.00 98.62 80 TRP A O 1
ATOM 625 N N . ASP A 1 81 ? -7.592 -4.670 12.478 1.00 98.69 81 ASP A N 1
ATOM 626 C CA . ASP A 1 81 ? -7.047 -5.477 13.573 1.00 98.69 81 ASP A CA 1
ATOM 627 C C . ASP A 1 81 ? -7.009 -4.668 14.883 1.00 98.69 81 ASP A C 1
ATOM 629 O O . ASP A 1 81 ? -7.390 -5.162 15.949 1.00 98.69 81 ASP A O 1
ATOM 633 N N . ALA A 1 82 ? -6.638 -3.385 14.803 1.00 98.62 82 ALA A N 1
ATOM 634 C CA . ALA A 1 82 ? -6.669 -2.475 15.944 1.00 98.62 82 ALA A CA 1
ATOM 635 C C . ALA A 1 82 ? -8.097 -2.230 16.465 1.00 98.62 82 ALA A C 1
ATOM 637 O O . ALA A 1 82 ? -8.309 -2.156 17.680 1.00 98.62 82 ALA A O 1
ATOM 638 N N . LEU A 1 83 ? -9.087 -2.117 15.574 1.00 98.69 83 LEU A N 1
ATOM 639 C CA . LEU A 1 83 ? -10.490 -1.956 15.958 1.00 98.69 83 LEU A CA 1
ATOM 640 C C . LEU A 1 83 ? -11.047 -3.227 16.613 1.00 98.69 83 LEU A C 1
ATOM 642 O O . LEU A 1 83 ? -11.706 -3.145 17.649 1.00 98.69 83 LEU A O 1
ATOM 646 N N . VAL A 1 84 ? -10.739 -4.401 16.058 1.00 98.69 84 VAL A N 1
ATOM 647 C CA . VAL A 1 84 ? -11.124 -5.702 16.625 1.00 98.69 84 VAL A CA 1
ATOM 648 C C . VAL A 1 84 ? -10.569 -5.857 18.041 1.00 98.69 84 VAL A C 1
ATOM 650 O O . VAL A 1 84 ? -11.311 -6.234 18.949 1.00 98.69 84 VAL A O 1
ATOM 653 N N . ALA A 1 85 ? -9.304 -5.488 18.267 1.00 98.81 85 ALA A N 1
ATOM 654 C CA . ALA A 1 85 ? -8.705 -5.513 19.599 1.00 98.81 85 ALA A CA 1
ATOM 655 C C . ALA A 1 85 ? -9.437 -4.589 20.593 1.00 98.81 85 ALA A C 1
ATOM 657 O O . ALA A 1 85 ? -9.658 -4.961 21.746 1.00 98.81 85 ALA A O 1
ATOM 658 N N . GLN A 1 86 ? -9.862 -3.398 20.157 1.00 98.69 86 GLN A N 1
ATOM 659 C CA . GLN A 1 86 ? -10.639 -2.484 21.002 1.00 98.69 86 GLN A CA 1
ATOM 660 C C . GLN A 1 86 ? -12.027 -3.038 21.342 1.00 98.69 86 GLN A C 1
ATOM 662 O O . GLN A 1 86 ? -12.460 -2.937 22.492 1.00 98.69 86 GLN A O 1
ATOM 667 N N . VAL A 1 87 ? -12.709 -3.648 20.370 1.00 98.75 87 VAL A N 1
ATOM 668 C CA . VAL A 1 87 ? -14.015 -4.288 20.585 1.00 98.75 87 VAL A CA 1
ATOM 669 C C . VAL A 1 87 ? -13.898 -5.457 21.562 1.00 98.75 87 VAL A C 1
ATOM 671 O O . VAL A 1 87 ? -14.738 -5.577 22.451 1.00 98.75 87 VAL A O 1
ATOM 674 N N . ASP A 1 88 ? -12.846 -6.271 21.475 1.00 98.69 88 ASP A N 1
ATOM 675 C CA . ASP A 1 88 ? -12.588 -7.358 22.430 1.00 98.69 88 ASP A CA 1
ATOM 676 C C . ASP A 1 88 ? -12.393 -6.834 23.867 1.00 98.69 88 ASP A C 1
ATOM 678 O O . ASP A 1 88 ? -13.008 -7.335 24.813 1.00 98.69 88 ASP A O 1
ATOM 682 N N . ILE A 1 89 ? -11.605 -5.767 24.041 1.00 98.56 89 ILE A N 1
ATOM 683 C CA . ILE A 1 89 ? -11.416 -5.117 25.349 1.00 98.56 89 ILE A CA 1
ATOM 684 C C . ILE A 1 89 ? -12.745 -4.581 25.893 1.00 98.56 89 ILE A C 1
ATOM 686 O O . ILE A 1 89 ? -13.045 -4.758 27.078 1.00 98.56 89 ILE A O 1
ATOM 690 N N . LEU A 1 90 ? -13.541 -3.915 25.051 1.00 98.56 90 LEU A N 1
ATOM 691 C CA . LEU A 1 90 ? -14.836 -3.370 25.452 1.00 98.56 90 LEU A CA 1
ATOM 692 C C . LEU A 1 90 ? -15.820 -4.485 25.821 1.00 98.56 90 LEU A C 1
ATOM 694 O O . LEU A 1 90 ? -16.459 -4.399 26.866 1.00 98.56 90 LEU A O 1
ATOM 698 N N . SER A 1 91 ? -15.881 -5.549 25.021 1.00 98.62 91 SER A N 1
ATOM 699 C CA . SER A 1 91 ? -16.718 -6.728 25.263 1.00 98.62 91 SER A CA 1
ATOM 700 C C . SER A 1 91 ? -16.428 -7.348 26.633 1.00 98.62 91 SER A C 1
ATOM 702 O O . SER A 1 91 ? -17.333 -7.517 27.451 1.00 98.62 91 SER A O 1
ATOM 704 N N . LYS A 1 92 ? -15.145 -7.554 26.961 1.00 98.56 92 LYS A N 1
ATOM 705 C CA . LYS A 1 92 ? -14.720 -8.045 28.284 1.00 98.56 92 LYS A CA 1
ATOM 706 C C . LYS A 1 92 ? -15.184 -7.136 29.425 1.00 98.56 92 LYS A C 1
ATOM 708 O O . LYS A 1 92 ? -15.607 -7.628 30.469 1.00 98.56 92 LYS A O 1
ATOM 713 N N . ARG A 1 93 ? -15.123 -5.812 29.246 1.00 98.38 93 ARG A N 1
ATOM 714 C CA . ARG A 1 93 ? -15.594 -4.848 30.258 1.00 98.38 93 ARG A CA 1
ATOM 715 C C . ARG A 1 93 ? -17.110 -4.888 30.428 1.00 98.38 93 ARG A C 1
ATOM 717 O O . ARG A 1 93 ? -17.576 -4.834 31.562 1.00 98.38 93 ARG A O 1
ATOM 724 N N . VAL A 1 94 ? -17.859 -5.006 29.333 1.00 98.38 94 VAL A N 1
ATOM 725 C CA . VAL A 1 94 ? -19.322 -5.140 29.363 1.00 98.38 94 VAL A CA 1
ATOM 726 C C . VAL A 1 94 ? -19.721 -6.401 30.126 1.00 98.38 94 VAL A C 1
ATOM 728 O O . VAL A 1 94 ? -20.497 -6.294 31.069 1.00 98.38 94 VAL A O 1
ATOM 731 N N . MET A 1 95 ? -19.099 -7.550 29.839 1.00 97.81 95 MET A N 1
ATOM 732 C CA . MET A 1 95 ? -19.365 -8.797 30.573 1.00 97.81 95 MET A CA 1
ATOM 733 C C . MET A 1 95 ? -19.136 -8.662 32.088 1.00 97.81 95 MET A C 1
ATOM 735 O O . MET A 1 95 ? -19.925 -9.156 32.892 1.00 97.81 95 MET A O 1
ATOM 739 N N . VAL A 1 96 ? -18.061 -7.979 32.500 1.00 98.00 96 VAL A N 1
ATOM 740 C CA . VAL A 1 96 ? -17.774 -7.732 33.925 1.00 98.00 96 VAL A CA 1
ATOM 741 C C . VAL A 1 96 ? -18.837 -6.833 34.566 1.00 98.00 96 VAL A C 1
ATOM 743 O O . VAL A 1 96 ? -19.248 -7.086 35.699 1.00 98.00 96 VAL A O 1
ATOM 746 N N . LEU A 1 97 ? -19.286 -5.791 33.863 1.00 9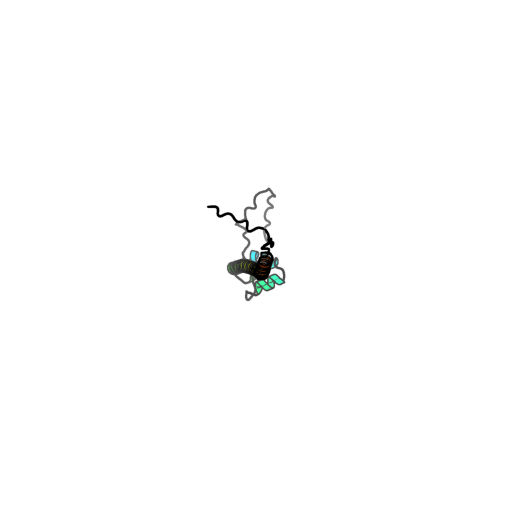6.75 97 LEU A N 1
ATOM 747 C CA . LEU A 1 97 ? -20.328 -4.886 34.354 1.00 96.75 97 LEU A CA 1
ATOM 748 C C . LEU A 1 97 ? -21.691 -5.580 34.454 1.00 96.75 97 LEU A C 1
ATOM 750 O O . LEU A 1 97 ? -22.396 -5.379 35.440 1.00 96.75 97 LEU A O 1
ATOM 754 N N . GLU A 1 98 ? -22.040 -6.422 33.481 1.00 96.19 98 GLU A N 1
ATOM 755 C CA . GLU A 1 98 ? -23.263 -7.230 33.506 1.00 96.19 98 GLU A CA 1
ATOM 756 C C . GLU A 1 98 ? -23.276 -8.174 34.712 1.00 96.19 98 GLU A C 1
ATOM 758 O O . GLU A 1 98 ? -24.247 -8.194 35.469 1.00 96.19 98 GLU A O 1
ATOM 763 N N . ALA A 1 99 ? -22.172 -8.886 34.966 1.00 95.38 99 ALA A N 1
ATOM 764 C CA . ALA A 1 99 ? -22.049 -9.746 36.140 1.00 95.38 99 ALA A CA 1
ATOM 765 C C . ALA A 1 99 ? -22.261 -8.961 37.450 1.00 95.38 99 ALA A C 1
ATOM 767 O O . ALA A 1 99 ? -23.067 -9.370 38.287 1.00 95.38 99 ALA A O 1
ATOM 768 N N . GLN A 1 100 ? -21.625 -7.792 37.593 1.00 94.75 100 GLN A N 1
ATOM 769 C CA . GLN A 1 100 ? -21.794 -6.932 38.773 1.00 94.75 100 GLN A CA 1
ATOM 770 C C . GLN A 1 100 ? -23.227 -6.406 38.935 1.00 94.75 100 GLN A C 1
ATOM 772 O O . GLN A 1 100 ? -23.724 -6.305 40.058 1.00 94.75 100 GLN A O 1
ATOM 777 N N . ALA A 1 101 ? -23.904 -6.063 37.837 1.00 92.69 101 ALA A N 1
ATOM 778 C CA . ALA A 1 101 ? -25.292 -5.613 37.881 1.00 92.69 101 ALA A CA 1
ATOM 779 C C . ALA A 1 101 ? -26.218 -6.727 38.393 1.00 92.69 101 ALA A C 1
ATOM 781 O O . ALA A 1 101 ? -27.040 -6.482 39.275 1.00 92.69 101 ALA A O 1
ATOM 782 N N . THR A 1 102 ? -26.031 -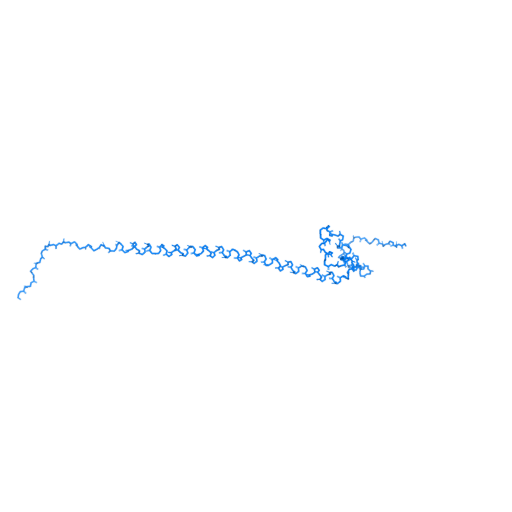7.963 37.915 1.00 90.56 102 THR A N 1
ATOM 783 C CA . THR A 1 102 ? -26.832 -9.116 38.367 1.00 90.56 102 THR A CA 1
ATOM 784 C C . THR A 1 102 ? -26.582 -9.512 39.825 1.00 90.56 102 THR A C 1
ATOM 786 O O . THR A 1 102 ? -27.448 -10.123 40.449 1.00 90.56 102 THR A O 1
ATOM 789 N N . GLU A 1 103 ? -25.415 -9.189 40.386 1.00 85.31 103 GLU A N 1
ATOM 790 C CA . GLU A 1 103 ? -25.121 -9.383 41.810 1.00 85.31 103 GLU A CA 1
ATOM 791 C C . GLU A 1 103 ? -25.839 -8.333 42.668 1.00 85.31 103 GLU A C 1
ATOM 793 O O . GLU A 1 103 ? -26.562 -8.682 43.601 1.00 85.31 103 GLU A O 1
ATOM 798 N N . LYS A 1 104 ? -25.731 -7.050 42.301 1.00 77.69 104 LYS A N 1
ATOM 799 C CA . LYS A 1 104 ? -26.372 -5.957 43.049 1.00 77.69 104 LYS A CA 1
ATOM 800 C C . LYS A 1 104 ? -27.896 -6.004 43.013 1.00 77.69 104 LYS A C 1
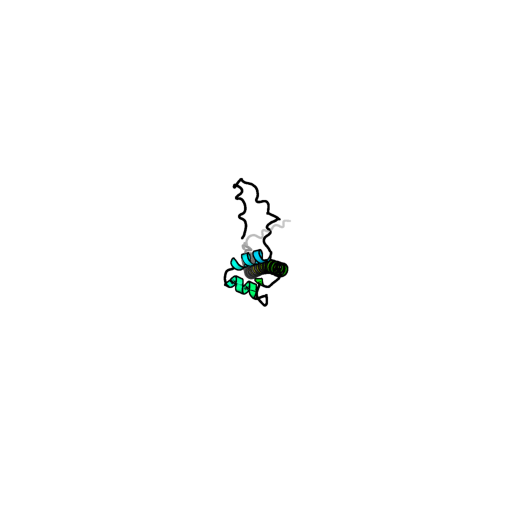ATOM 802 O O . LYS A 1 104 ? -28.532 -5.612 43.987 1.00 77.69 104 LYS A O 1
ATOM 807 N N . ASP A 1 105 ? -28.482 -6.489 41.923 1.00 75.19 105 ASP A N 1
ATOM 808 C CA . ASP A 1 105 ? -29.933 -6.674 41.820 1.00 75.19 105 ASP A CA 1
ATOM 809 C C . ASP A 1 105 ? -30.452 -7.694 42.856 1.00 75.19 105 ASP A C 1
ATOM 811 O O . ASP A 1 105 ? -31.443 -7.459 43.553 1.00 75.19 105 ASP A O 1
ATOM 815 N N . LYS A 1 106 ? -29.705 -8.787 43.072 1.00 71.94 106 LYS A N 1
ATOM 816 C CA . LYS A 1 106 ? -30.024 -9.785 44.108 1.00 71.94 106 LYS A CA 1
ATOM 817 C C . LYS A 1 106 ? -29.954 -9.181 45.511 1.00 71.94 106 LYS A C 1
ATOM 819 O O . LYS A 1 106 ? -30.866 -9.415 46.308 1.00 71.94 106 LYS A O 1
ATOM 824 N N . ASP A 1 107 ? -28.925 -8.380 45.791 1.00 64.81 107 ASP A N 1
ATOM 825 C CA . ASP A 1 107 ? -28.736 -7.714 47.086 1.00 64.81 107 ASP A CA 1
ATOM 826 C C . ASP A 1 107 ? -29.849 -6.704 47.405 1.00 64.81 107 ASP A C 1
ATOM 828 O O . ASP A 1 107 ? -30.307 -6.616 48.551 1.00 64.81 107 ASP A O 1
ATOM 832 N N . LEU A 1 108 ? -30.325 -5.961 46.399 1.00 65.00 108 LEU A N 1
ATOM 833 C CA . LEU A 1 108 ? -31.444 -5.031 46.557 1.00 65.00 108 LEU A CA 1
ATOM 834 C C . LEU A 1 108 ? -32.756 -5.772 46.840 1.00 65.00 108 LEU A C 1
ATOM 836 O O . LEU A 1 108 ? -33.452 -5.410 47.795 1.00 65.00 108 LEU A O 1
ATOM 840 N N . SER A 1 109 ? -33.049 -6.855 46.109 1.00 61.31 109 SER A N 1
ATOM 841 C CA . SER A 1 109 ? -34.267 -7.646 46.349 1.00 61.31 109 SER A CA 1
ATOM 842 C C . SER A 1 109 ?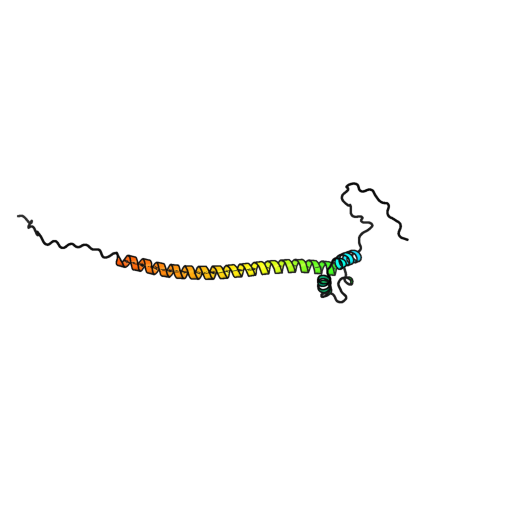 -34.293 -8.262 47.761 1.00 61.31 109 SER A C 1
ATOM 844 O O . SER A 1 109 ? -35.329 -8.282 48.429 1.00 61.31 109 SER A O 1
ATOM 846 N N . LEU A 1 110 ? -33.131 -8.679 48.285 1.00 57.97 110 LEU A N 1
ATOM 847 C CA . LEU A 1 110 ? -33.015 -9.291 49.612 1.00 57.97 110 LEU A CA 1
ATOM 848 C C . LEU A 1 110 ? -33.173 -8.263 50.745 1.00 57.97 110 LEU A C 1
ATOM 850 O O . LEU A 1 110 ? -33.666 -8.589 51.832 1.00 57.97 110 LEU A O 1
ATOM 854 N N . ARG A 1 111 ? -32.785 -7.005 50.495 1.00 56.91 111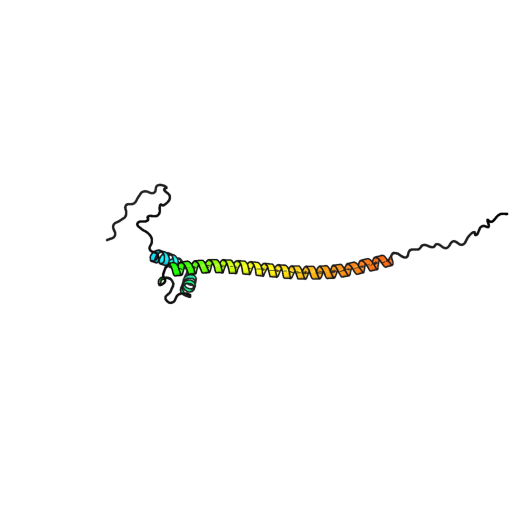 ARG A N 1
ATOM 855 C CA . ARG A 1 111 ? -32.965 -5.888 51.431 1.00 56.91 111 ARG A CA 1
ATOM 856 C C . ARG A 1 111 ? -34.428 -5.451 51.532 1.00 56.91 111 ARG A C 1
ATOM 858 O O . ARG A 1 111 ? -34.873 -5.138 52.638 1.00 56.91 111 ARG A O 1
ATOM 865 N N . GLU A 1 112 ? -35.186 -5.467 50.437 1.00 54.00 112 GLU A N 1
ATOM 866 C CA . GLU A 1 112 ? -36.613 -5.110 50.459 1.00 54.00 112 GLU A CA 1
ATOM 867 C C . GLU A 1 112 ? -37.466 -6.128 51.234 1.00 54.00 112 GLU A C 1
ATOM 869 O O . GLU A 1 112 ? -38.349 -5.730 51.998 1.00 54.00 112 GLU A O 1
ATOM 874 N N . CYS A 1 113 ? -37.138 -7.425 51.190 1.00 56.25 113 CYS A N 1
ATOM 875 C CA . CYS A 1 113 ? -37.863 -8.443 51.962 1.00 56.25 113 CYS A CA 1
ATOM 876 C C . CYS A 1 113 ? -37.744 -8.288 53.492 1.00 56.25 113 CYS A C 1
ATOM 878 O O . CYS A 1 113 ? -38.626 -8.743 54.225 1.00 56.25 113 CYS A O 1
ATOM 880 N N . LYS A 1 114 ? -36.684 -7.648 54.010 1.00 56.84 114 LYS A N 1
ATOM 881 C CA . LYS A 1 114 ? -36.486 -7.489 55.465 1.00 56.84 114 LYS A CA 1
ATOM 882 C C . LYS A 1 114 ? -37.272 -6.325 56.075 1.00 56.84 114 LYS A C 1
ATOM 884 O O . LYS A 1 114 ? -37.534 -6.355 57.275 1.00 56.84 114 LYS A O 1
ATOM 889 N N . ASN A 1 115 ? -37.707 -5.349 55.277 1.00 55.19 115 ASN A N 1
ATOM 890 C CA . ASN A 1 115 ? -38.384 -4.148 55.785 1.00 55.19 115 ASN A CA 1
ATOM 891 C C . ASN A 1 115 ? -39.924 -4.192 55.708 1.00 55.19 115 ASN A C 1
ATOM 893 O O . ASN A 1 115 ? -40.575 -3.270 56.194 1.00 55.19 115 ASN A O 1
ATOM 897 N N . GLY A 1 116 ? -40.519 -5.270 55.182 1.00 54.81 116 GLY A N 1
ATOM 898 C CA . GLY A 1 116 ? -41.978 -5.452 55.113 1.00 54.81 116 GLY A CA 1
ATOM 899 C C . GLY A 1 116 ? -42.654 -5.981 56.389 1.00 54.81 116 GLY A C 1
ATOM 900 O O . GLY A 1 116 ? -43.878 -5.961 56.482 1.00 54.81 116 GLY A O 1
ATOM 901 N N . LYS A 1 117 ? -41.911 -6.430 57.412 1.00 59.31 117 LYS A N 1
ATOM 902 C CA . LYS A 1 117 ? -42.509 -6.861 58.693 1.00 59.31 117 LYS A CA 1
ATOM 903 C C . LYS A 1 117 ? -42.595 -5.707 59.692 1.00 59.31 117 LYS A C 1
ATOM 905 O O . LYS A 1 117 ? -41.921 -5.687 60.716 1.00 59.31 117 LYS A O 1
ATOM 910 N N . LYS A 1 118 ? -43.500 -4.768 59.420 1.00 60.56 118 LYS A N 1
ATOM 911 C CA . LYS A 1 118 ? -44.191 -4.017 60.475 1.00 60.56 118 LYS A CA 1
ATOM 912 C C . LYS A 1 118 ? -45.694 -4.171 60.288 1.00 60.56 118 LYS A C 1
ATOM 914 O O . LYS A 1 118 ? -46.362 -3.251 59.836 1.00 60.56 118 LYS A O 1
ATOM 919 N N . HIS A 1 119 ? -46.226 -5.325 60.688 1.00 49.78 119 HIS A N 1
ATOM 920 C CA . HIS A 1 119 ? -47.601 -5.336 61.167 1.00 49.78 119 HIS A CA 1
ATOM 921 C C . HIS A 1 119 ? -47.554 -4.921 62.637 1.00 49.78 119 HIS A C 1
ATOM 923 O O . HIS A 1 119 ? -47.273 -5.722 63.526 1.00 49.78 119 HIS A O 1
ATOM 929 N N . GLY A 1 120 ? -47.761 -3.624 62.867 1.00 49.09 120 GLY A N 1
ATOM 930 C CA . GLY A 1 120 ? -48.231 -3.136 64.152 1.00 49.09 120 GLY A CA 1
ATOM 931 C C . GLY A 1 120 ? -49.641 -3.673 64.353 1.00 49.09 120 GLY A C 1
ATOM 932 O O . GLY A 1 120 ? -50.591 -3.147 63.787 1.00 49.09 120 GLY A O 1
ATOM 933 N N . GLY A 1 121 ? -49.756 -4.775 65.083 1.00 45.44 121 GLY A N 1
ATOM 934 C CA . GLY A 1 121 ? -50.988 -5.194 65.737 1.00 45.44 121 GLY A CA 1
ATOM 935 C C . GLY A 1 121 ? -50.807 -4.908 67.216 1.00 45.44 121 GLY A C 1
ATOM 936 O O . GLY A 1 121 ? -50.375 -5.779 67.964 1.00 45.44 121 GLY A O 1
ATOM 937 N N . VAL A 1 122 ? -51.009 -3.647 67.594 1.00 51.56 122 VAL A N 1
ATOM 938 C CA . VAL A 1 122 ? -51.072 -3.217 68.990 1.00 51.56 122 VAL A CA 1
ATOM 939 C C . VAL A 1 122 ? -52.191 -4.010 69.662 1.00 51.56 122 VAL A C 1
ATOM 941 O O . VAL A 1 122 ? -53.332 -3.985 69.208 1.00 51.56 122 VAL A O 1
ATOM 944 N N . GLN A 1 123 ? -51.826 -4.747 70.709 1.00 56.53 123 GLN A N 1
ATOM 945 C CA . GLN A 1 123 ? -52.759 -5.311 71.674 1.00 56.53 123 GLN A CA 1
ATOM 946 C C . GLN A 1 123 ? -53.532 -4.157 72.313 1.00 56.53 123 GLN A C 1
ATOM 948 O O . GLN A 1 123 ? -52.903 -3.264 72.866 1.00 56.53 123 GLN A O 1
ATOM 953 N N . ASN A 1 124 ? -54.859 -4.192 72.246 1.00 48.84 124 ASN A N 1
ATOM 954 C CA . ASN A 1 124 ? -55.728 -3.514 73.200 1.00 48.84 124 ASN A CA 1
ATOM 955 C C . ASN A 1 124 ? -56.851 -4.502 73.536 1.00 48.84 124 ASN A C 1
ATOM 957 O O . ASN A 1 124 ? -57.821 -4.635 72.790 1.00 48.84 124 ASN A O 1
ATOM 961 N N . ASP A 1 125 ? -56.664 -5.237 74.632 1.00 53.19 125 ASP A N 1
ATOM 962 C CA . ASP A 1 125 ? -57.776 -5.624 75.492 1.00 53.19 125 ASP A CA 1
ATOM 963 C C . ASP A 1 125 ? -58.413 -4.323 75.984 1.00 53.19 125 ASP A C 1
ATOM 965 O O . ASP A 1 125 ? -57.688 -3.518 76.557 1.00 53.19 125 ASP A O 1
ATOM 969 N N . GLU A 1 126 ? -59.702 -4.098 75.710 1.00 47.66 126 GLU A N 1
ATOM 970 C CA . GLU A 1 126 ? -60.681 -3.404 76.569 1.00 47.66 126 GLU A CA 1
ATOM 971 C C . GLU A 1 126 ? -61.965 -3.127 75.751 1.00 47.66 126 GLU A C 1
ATOM 973 O O . GLU A 1 126 ? -61.948 -2.488 74.702 1.00 47.66 126 GLU A O 1
ATOM 978 N N . VAL A 1 127 ? -63.094 -3.617 76.279 1.00 42.78 127 VAL A N 1
ATOM 979 C CA . VAL A 1 127 ? -64.491 -3.320 75.899 1.00 42.78 127 VAL A CA 1
ATOM 980 C C . VAL A 1 127 ? -65.091 -4.053 74.684 1.00 42.78 127 VAL A C 1
ATOM 982 O O . VAL A 1 127 ? -65.457 -3.465 73.667 1.00 42.78 127 VAL A O 1
ATOM 985 N N . LEU A 1 128 ? -65.380 -5.348 74.863 1.00 46.91 128 LEU A N 1
ATOM 986 C CA . LEU A 1 128 ? -66.556 -5.976 74.242 1.00 46.91 128 LEU A CA 1
ATOM 987 C C . LEU A 1 128 ? -67.829 -5.411 74.904 1.00 46.91 128 LEU A C 1
ATOM 989 O O . LEU A 1 128 ? -68.436 -6.045 75.767 1.00 46.91 128 LEU A O 1
ATOM 993 N N . SER A 1 129 ? -68.223 -4.191 74.530 1.00 48.09 129 SER A N 1
ATOM 994 C CA . SER A 1 129 ? -69.540 -3.652 74.878 1.00 48.09 129 SER A CA 1
ATOM 995 C C . SER A 1 129 ? -70.600 -4.354 74.041 1.00 48.09 129 SER A C 1
ATOM 997 O O . SER A 1 129 ? -70.823 -4.027 72.879 1.00 48.09 129 SER A O 1
ATOM 999 N N . LEU A 1 130 ? -71.218 -5.351 74.673 1.00 54.41 130 LEU A N 1
ATOM 1000 C CA . LEU A 1 130 ? -72.666 -5.557 74.734 1.00 54.41 130 LEU A CA 1
ATOM 1001 C C . LEU A 1 130 ? -73.483 -4.497 73.982 1.00 54.41 130 LEU A C 1
ATOM 1003 O O . LEU A 1 130 ? -73.898 -3.507 74.577 1.00 54.41 130 LEU A O 1
ATOM 1007 N N . ILE A 1 131 ? -73.772 -4.747 72.707 1.00 53.03 131 ILE A N 1
ATOM 1008 C CA . ILE A 1 131 ? -74.992 -4.251 72.070 1.00 53.03 131 ILE A CA 1
ATOM 1009 C C . ILE A 1 131 ? -75.517 -5.358 71.153 1.00 53.03 131 ILE A C 1
ATOM 1011 O O . ILE A 1 131 ? -75.159 -5.456 69.982 1.00 53.03 131 ILE A O 1
ATOM 1015 N N . GLN A 1 132 ? -76.397 -6.189 71.705 1.00 44.38 132 GLN A N 1
ATOM 1016 C CA . GLN A 1 132 ? -77.590 -6.587 70.974 1.00 44.38 132 GLN A CA 1
ATOM 1017 C C . GLN A 1 132 ? -78.770 -6.460 71.933 1.00 44.38 132 GLN A C 1
ATOM 1019 O O . GLN A 1 132 ? -78.879 -7.153 72.941 1.00 44.38 132 GLN A O 1
ATOM 1024 N N . GLU A 1 133 ? -79.544 -5.430 71.632 1.00 45.91 133 GLU A N 1
ATOM 1025 C CA . GLU A 1 133 ? -80.739 -4.947 72.291 1.00 45.91 133 GLU A CA 1
ATOM 1026 C C . GLU A 1 133 ? -81.958 -5.691 71.721 1.00 45.91 133 GLU A C 1
ATOM 1028 O O . GLU A 1 133 ? -82.038 -5.867 70.504 1.00 45.91 133 GLU A O 1
ATOM 1033 N N . ASN A 1 134 ? -82.883 -6.033 72.628 1.00 39.00 134 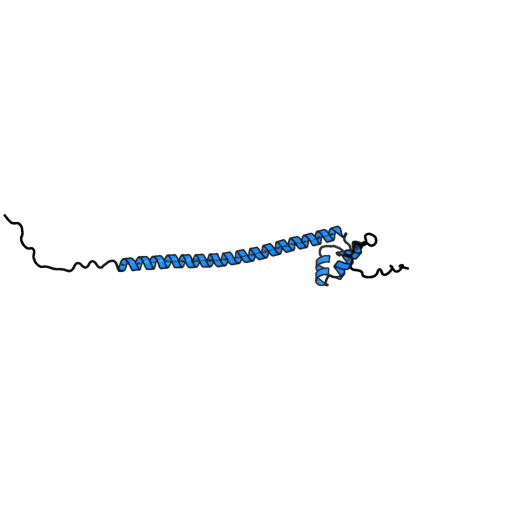ASN A N 1
ATOM 1034 C CA . ASN A 1 134 ? -84.286 -6.452 72.447 1.00 39.00 134 ASN A CA 1
ATOM 1035 C C . ASN A 1 134 ? -84.604 -7.825 71.841 1.00 39.00 134 ASN A C 1
ATOM 1037 O O . ASN A 1 134 ? -84.420 -8.041 70.625 1.00 39.00 134 ASN A O 1
#

pLDDT: mean 78.53, std 21.23, range [36.69, 98.81]

Sequence (134 aa):
MLEPCPSHGMTDKVLEPCLSHGMTDKALMECFYRGLGPKNRSIADQPFTGGVLHQPYEVVANFLDGMVEANKEAQKKHEWDALVAQVDILSKRVMVLEAQATEKDKDLSLRECKNGKKHGGVQNDEVLSLIQEN

Foldseek 3Di:
DDDDDDDDDDDDDDPDPPPVDDDPLLNVQVVVLVPDDPVVQCVQQVVPDVGDSPDDSVVSVVVVVVVVVVVVVVVVVVVVVVVVVVVVVVVVVVVVVVVVVVVVVVVVVVVVVVPPPDPPPDDDPDDPDDDDDD

Organism: Solanum tuberosum (NCBI:txid4113)